Protein AF-A0A6N7ME34-F1 (afdb_monomer_lite)

Radius of gyration: 15.08 Å; chains: 1; bounding box: 32×31×42 Å

pLDDT: mean 76.24, std 11.17, range [44.72, 88.69]

Secondary structure (DSSP, 8-state):
-HHHHHHHHHHHHHHHHHHHHHTTSSTTTHHHHHHHHHHHHHIIIIIHHHH-TT--HHHHHHHHHHHHTT-----S-HHHHHHHHHH-----GGGGS--

Foldseek 3Di:
DLVVVLVVLLVVVVVLVVCLVCLCVDPVSVVVNVVSVCVQVCCQVVVCVPVNHRDDVSLVVSVVSVVVVVDDPDDPDVVLVSCCVVVVPNPPPVVVVPD

Structure (mmCIF, N/CA/C/O backbone):
data_AF-A0A6N7ME34-F1
#
_entry.id   AF-A0A6N7ME34-F1
#
loop_
_atom_site.group_PDB
_atom_site.id
_atom_site.type_symbol
_atom_site.label_atom_id
_atom_site.label_alt_id
_atom_site.label_comp_id
_atom_site.label_asym_id
_atom_site.label_entity_id
_atom_site.label_seq_id
_atom_site.pdbx_PDB_ins_code
_atom_site.Cartn_x
_atom_site.Cartn_y
_atom_site.Cartn_z
_atom_site.occupancy
_atom_site.B_iso_or_equiv
_atom_site.auth_seq_id
_atom_site.auth_comp_id
_atom_site.auth_asym_id
_atom_site.auth_atom_id
_atom_site.pdbx_PDB_model_num
ATOM 1 N N . MET A 1 1 ? 14.033 -16.883 -4.340 1.00 67.25 1 MET A N 1
ATOM 2 C CA . MET A 1 1 ? 14.061 -15.912 -3.223 1.00 67.25 1 MET A CA 1
ATOM 3 C C . MET A 1 1 ? 13.138 -14.716 -3.479 1.00 67.25 1 MET A C 1
ATOM 5 O O . MET A 1 1 ? 12.193 -14.554 -2.726 1.00 67.25 1 MET A O 1
ATOM 9 N N . LEU A 1 2 ? 13.305 -13.950 -4.567 1.00 74.81 2 LEU A N 1
ATOM 10 C CA . LEU A 1 2 ? 12.468 -12.766 -4.868 1.00 74.81 2 LEU A CA 1
ATOM 11 C C . LEU A 1 2 ? 10.965 -13.062 -5.073 1.00 74.81 2 LEU A C 1
ATOM 13 O O . LEU A 1 2 ? 10.133 -12.275 -4.646 1.00 74.81 2 LEU A O 1
ATOM 17 N N . LYS A 1 3 ? 10.603 -14.225 -5.635 1.00 75.19 3 LYS A N 1
ATOM 18 C CA . LYS A 1 3 ? 9.192 -14.641 -5.802 1.00 75.19 3 LYS A CA 1
ATOM 19 C C . LYS A 1 3 ? 8.440 -14.841 -4.477 1.00 75.19 3 LYS A C 1
ATOM 21 O O . LYS A 1 3 ? 7.240 -14.618 -4.411 1.00 75.19 3 LYS A O 1
ATOM 26 N N . ILE A 1 4 ? 9.145 -15.255 -3.420 1.00 83.31 4 ILE A N 1
ATOM 27 C CA . ILE A 1 4 ? 8.554 -15.397 -2.079 1.00 83.31 4 ILE A CA 1
ATOM 28 C C . ILE A 1 4 ? 8.225 -14.012 -1.525 1.00 83.31 4 ILE A C 1
ATOM 30 O O . ILE A 1 4 ? 7.181 -13.821 -0.916 1.00 83.31 4 ILE A O 1
ATOM 34 N N . LEU A 1 5 ? 9.107 -13.043 -1.777 1.00 80.94 5 LEU A N 1
ATOM 35 C CA . LEU A 1 5 ? 8.934 -11.668 -1.340 1.00 80.94 5 LEU A CA 1
ATOM 36 C C . LEU A 1 5 ? 7.781 -10.971 -2.083 1.00 80.94 5 LEU A C 1
ATOM 38 O O . LEU A 1 5 ? 7.018 -10.252 -1.449 1.00 80.94 5 LEU A O 1
ATOM 42 N N . ASP A 1 6 ? 7.606 -11.249 -3.379 1.00 82.38 6 ASP A N 1
ATOM 43 C CA . ASP A 1 6 ? 6.422 -10.839 -4.156 1.00 82.38 6 ASP A CA 1
ATOM 44 C C . ASP A 1 6 ? 5.121 -11.362 -3.516 1.00 82.38 6 ASP A C 1
ATOM 46 O O . ASP A 1 6 ? 4.248 -10.585 -3.125 1.00 82.38 6 ASP A O 1
ATOM 50 N N . TYR A 1 7 ? 5.018 -12.678 -3.293 1.00 80.81 7 TYR A N 1
ATOM 51 C CA . TYR A 1 7 ? 3.840 -13.266 -2.643 1.00 80.81 7 TYR A CA 1
ATOM 52 C C . TYR A 1 7 ? 3.611 -12.732 -1.226 1.00 80.81 7 TYR A C 1
ATOM 54 O O . TYR A 1 7 ? 2.471 -12.463 -0.845 1.00 80.81 7 TYR A O 1
ATOM 62 N N . PHE A 1 8 ? 4.682 -12.541 -0.454 1.00 86.88 8 PHE A N 1
ATOM 63 C CA . PHE A 1 8 ? 4.606 -11.962 0.881 1.00 86.88 8 PHE A CA 1
ATOM 64 C C . PHE A 1 8 ? 4.019 -10.550 0.839 1.00 86.88 8 PHE A C 1
ATOM 66 O O . PHE A 1 8 ? 3.057 -10.281 1.553 1.00 86.88 8 PHE A O 1
ATOM 73 N N . PHE A 1 9 ? 4.542 -9.662 -0.013 1.00 84.06 9 PHE A N 1
ATOM 74 C CA . PHE A 1 9 ? 4.036 -8.293 -0.117 1.00 84.06 9 PHE A CA 1
ATOM 75 C C . PHE A 1 9 ? 2.611 -8.233 -0.663 1.00 84.06 9 PHE A C 1
ATOM 77 O O . PHE A 1 9 ? 1.835 -7.394 -0.196 1.00 84.06 9 PHE A O 1
ATOM 84 N N . LEU A 1 10 ? 2.255 -9.118 -1.599 1.00 83.12 10 LEU A N 1
ATOM 85 C CA . LEU A 1 10 ? 0.894 -9.244 -2.114 1.00 83.12 10 LEU A CA 1
ATOM 86 C C . LEU A 1 10 ? -0.085 -9.605 -0.989 1.00 83.12 10 LEU A C 1
ATOM 88 O O . LEU A 1 10 ? -1.040 -8.870 -0.741 1.00 83.12 10 LEU A O 1
ATOM 92 N N . VAL A 1 11 ? 0.173 -10.714 -0.290 1.00 84.50 11 VAL A N 1
ATOM 93 C CA . VAL A 1 11 ? -0.704 -11.231 0.770 1.00 84.50 11 VAL A CA 1
ATOM 94 C C . VAL A 1 11 ? -0.748 -10.266 1.950 1.00 84.50 11 VAL A C 1
ATOM 96 O O . VAL A 1 11 ? -1.828 -9.966 2.453 1.00 84.50 11 VAL A O 1
ATOM 99 N N . PHE A 1 12 ? 0.400 -9.722 2.358 1.00 86.69 12 PHE A N 1
ATOM 100 C CA . PHE A 1 12 ? 0.485 -8.753 3.447 1.00 86.69 12 PHE A CA 1
ATOM 101 C C . PHE A 1 12 ? -0.360 -7.509 3.164 1.00 86.69 12 PHE A C 1
ATOM 103 O O . PHE A 1 12 ? -1.171 -7.124 4.004 1.00 86.69 12 PHE A O 1
ATOM 110 N N . HIS A 1 13 ? -0.227 -6.907 1.976 1.00 84.56 13 HIS A N 1
ATOM 111 C CA . HIS A 1 13 ? -1.042 -5.743 1.625 1.00 84.56 13 HIS A CA 1
ATOM 112 C C . HIS A 1 13 ? -2.521 -6.084 1.509 1.00 84.56 13 HIS A C 1
ATOM 114 O O . HIS A 1 13 ? -3.349 -5.313 1.981 1.00 84.56 13 HIS A O 1
ATOM 120 N N . PHE A 1 14 ? -2.865 -7.217 0.896 1.00 83.19 14 PHE A N 1
ATOM 121 C CA . PHE A 1 14 ? -4.258 -7.626 0.758 1.00 83.19 14 PHE A CA 1
ATOM 122 C C . PHE A 1 14 ? -4.924 -7.806 2.130 1.00 83.19 14 PHE A C 1
ATOM 124 O O . PHE A 1 14 ? -6.002 -7.265 2.376 1.00 83.19 14 PHE A O 1
ATOM 131 N N . ILE A 1 15 ? -4.238 -8.473 3.062 1.00 86.50 15 ILE A N 1
ATOM 132 C CA . ILE A 1 15 ? -4.691 -8.605 4.450 1.00 86.50 15 ILE A CA 1
ATOM 133 C C . ILE A 1 15 ? -4.769 -7.235 5.125 1.00 86.50 15 ILE A C 1
ATOM 135 O O . ILE A 1 15 ? -5.735 -6.980 5.833 1.00 86.50 15 ILE A O 1
ATOM 139 N N . LEU A 1 16 ? -3.803 -6.339 4.904 1.00 85.50 16 LEU A N 1
ATOM 140 C CA . LEU A 1 16 ? -3.817 -4.995 5.485 1.00 85.50 16 LEU A CA 1
ATOM 141 C C . LEU A 1 16 ? -5.009 -4.167 4.984 1.00 85.50 16 LEU A C 1
ATOM 143 O O . LEU A 1 16 ? -5.628 -3.460 5.777 1.00 85.50 16 LEU A O 1
ATOM 147 N N . ILE A 1 17 ? -5.379 -4.284 3.707 1.00 83.75 17 ILE A N 1
ATOM 148 C CA . ILE A 1 17 ? -6.575 -3.643 3.140 1.00 83.75 17 ILE A CA 1
ATOM 149 C C . ILE A 1 17 ? -7.838 -4.228 3.782 1.00 83.75 17 ILE A C 1
ATOM 151 O O . ILE A 1 17 ? -8.667 -3.476 4.293 1.00 83.75 17 ILE A O 1
ATOM 155 N N . LEU A 1 18 ? -7.965 -5.559 3.826 1.00 84.94 18 LEU A N 1
ATOM 156 C CA . LEU A 1 18 ? -9.102 -6.221 4.474 1.00 84.94 18 LEU A CA 1
ATOM 157 C C . LEU A 1 18 ? -9.198 -5.875 5.963 1.00 84.94 18 LEU A C 1
ATOM 159 O O . LEU A 1 18 ? -10.291 -5.650 6.477 1.00 84.94 18 LEU A O 1
ATOM 163 N N . PHE A 1 19 ? -8.065 -5.792 6.655 1.00 86.38 19 PHE A N 1
ATOM 164 C CA . PHE A 1 19 ? -8.017 -5.409 8.057 1.00 86.38 19 PHE A CA 1
ATOM 165 C C . PHE A 1 19 ? -8.447 -3.955 8.245 1.00 86.38 19 PHE A C 1
ATOM 167 O O . PHE A 1 19 ? -9.252 -3.697 9.128 1.00 86.38 19 PHE A O 1
ATOM 174 N N . ASN A 1 20 ? -8.026 -3.026 7.383 1.00 83.94 20 ASN A N 1
ATOM 175 C CA . ASN A 1 20 ? -8.528 -1.650 7.429 1.00 83.94 20 ASN A CA 1
ATOM 176 C C . ASN A 1 20 ? -10.050 -1.576 7.191 1.00 83.94 20 ASN A C 1
ATOM 178 O O . ASN A 1 20 ? -10.752 -0.853 7.903 1.00 83.94 20 ASN A O 1
ATOM 182 N N . LEU A 1 21 ? -10.570 -2.363 6.241 1.00 82.75 21 LEU A N 1
ATOM 183 C CA . LEU A 1 21 ? -11.992 -2.383 5.871 1.00 82.75 21 LEU A CA 1
ATOM 184 C C . LEU A 1 21 ? -12.898 -3.058 6.911 1.00 82.75 21 LEU A C 1
ATOM 186 O O . LEU A 1 21 ? -13.997 -2.570 7.166 1.00 82.75 21 LEU A O 1
ATOM 190 N N . PHE A 1 22 ? -12.463 -4.167 7.513 1.00 84.94 22 PHE A N 1
ATOM 191 C CA . PHE A 1 22 ? -13.293 -5.009 8.390 1.00 84.94 22 PHE A CA 1
ATOM 192 C C . PHE A 1 22 ? -12.814 -5.043 9.849 1.00 84.94 22 PHE A C 1
ATOM 194 O O . PHE A 1 22 ? -13.560 -5.439 10.745 1.00 84.94 22 PHE A O 1
ATOM 201 N N . GLY A 1 23 ? -11.599 -4.581 10.140 1.00 79.25 23 GLY A N 1
ATOM 202 C CA . GLY A 1 23 ? -10.980 -4.628 11.470 1.00 79.25 23 GLY A CA 1
ATOM 203 C C . GLY A 1 23 ? -11.653 -3.739 12.516 1.00 79.25 23 GLY A C 1
ATOM 204 O O . GLY A 1 23 ? -11.391 -3.887 13.710 1.00 79.25 23 GLY A O 1
ATOM 205 N N . TRP A 1 24 ? -12.563 -2.848 12.113 1.00 80.81 24 TRP A N 1
ATOM 206 C CA . TRP A 1 24 ? -13.392 -2.053 13.026 1.00 80.81 24 TRP A CA 1
ATOM 207 C C . TRP A 1 24 ? -14.607 -2.817 13.582 1.00 80.81 24 TRP A C 1
ATOM 209 O O . TRP A 1 24 ? -15.169 -2.397 14.605 1.00 80.81 24 TRP A O 1
ATOM 219 N N . ILE A 1 25 ? -14.998 -3.936 12.954 1.00 84.44 25 ILE A N 1
ATOM 220 C CA . ILE A 1 25 ? -16.164 -4.741 13.352 1.00 84.44 25 ILE A CA 1
ATOM 221 C C . ILE A 1 25 ? -15.956 -5.315 14.760 1.00 84.44 25 ILE A C 1
ATOM 223 O O . ILE A 1 25 ? -16.847 -5.222 15.607 1.00 84.44 25 ILE A O 1
ATOM 227 N N . TRP A 1 26 ? -14.759 -5.827 15.064 1.00 81.88 26 TRP A N 1
ATOM 228 C CA . TRP A 1 26 ? -14.458 -6.401 16.377 1.00 81.88 26 TRP A CA 1
ATOM 229 C C . TRP A 1 26 ? -14.004 -5.345 17.390 1.00 81.88 26 TRP A C 1
ATOM 231 O O . TRP A 1 26 ? -13.066 -4.585 17.156 1.00 81.88 26 TRP A O 1
ATOM 241 N N . LYS A 1 27 ? -14.607 -5.336 18.587 1.00 77.12 27 LYS A N 1
ATOM 242 C CA . LYS A 1 27 ? -14.310 -4.343 19.642 1.00 77.12 27 LYS A CA 1
ATOM 243 C C . LYS A 1 27 ? -12.842 -4.366 20.102 1.00 77.12 27 LYS A C 1
ATOM 245 O O . LYS A 1 27 ? -12.297 -3.318 20.434 1.00 77.12 27 LYS A O 1
ATOM 250 N N . SER A 1 28 ? -12.211 -5.544 20.087 1.00 80.56 28 SER A N 1
ATOM 251 C CA . SER A 1 28 ? -10.798 -5.742 20.450 1.00 80.56 28 SER A CA 1
ATOM 252 C C . SER A 1 28 ? -9.836 -5.220 19.372 1.00 80.56 28 SER A C 1
ATOM 254 O O . SER A 1 28 ? -8.849 -4.560 19.694 1.00 80.56 28 SER A O 1
ATOM 256 N N . THR A 1 29 ? -10.154 -5.412 18.086 1.00 83.50 29 THR A N 1
ATOM 257 C CA . THR A 1 29 ? -9.284 -4.999 16.973 1.00 83.50 29 THR A CA 1
ATOM 258 C C . THR A 1 29 ? -9.437 -3.529 16.598 1.00 83.50 29 THR A C 1
ATOM 260 O O . THR A 1 29 ? -8.569 -3.009 15.912 1.00 83.50 29 THR A O 1
ATOM 263 N N . ARG A 1 30 ? -10.455 -2.810 17.095 1.00 82.62 30 ARG A N 1
ATOM 264 C CA . ARG A 1 30 ? -10.668 -1.373 16.810 1.00 82.62 30 ARG A CA 1
ATOM 265 C C . ARG A 1 30 ? -9.453 -0.487 17.072 1.00 82.62 30 ARG A C 1
ATOM 267 O O . ARG A 1 30 ? -9.173 0.388 16.262 1.00 82.62 30 ARG A O 1
ATOM 274 N N . ARG A 1 31 ? -8.732 -0.694 18.182 1.00 83.88 31 ARG A N 1
ATOM 275 C CA . ARG A 1 31 ? -7.521 0.097 18.479 1.00 83.88 31 ARG A CA 1
ATOM 276 C C . ARG A 1 31 ? -6.409 -0.194 17.474 1.00 83.88 31 ARG A C 1
ATOM 278 O O . ARG A 1 31 ? -5.791 0.736 16.978 1.00 83.88 31 ARG A O 1
ATOM 285 N N . LEU A 1 32 ? -6.205 -1.466 17.135 1.00 85.62 32 LEU A N 1
ATOM 286 C CA . LEU A 1 32 ? -5.242 -1.868 16.108 1.00 85.62 32 LEU A CA 1
ATOM 287 C C . LEU A 1 32 ? -5.650 -1.352 14.722 1.00 85.62 32 LEU A C 1
ATOM 289 O O . LEU A 1 32 ? -4.791 -0.904 13.966 1.00 85.62 32 LEU A O 1
ATOM 293 N N . ASN A 1 33 ? -6.949 -1.349 14.413 1.00 86.44 33 ASN A N 1
ATOM 294 C CA . ASN A 1 33 ? -7.478 -0.805 13.170 1.00 86.44 33 ASN A CA 1
ATOM 295 C C . ASN A 1 33 ? -7.241 0.705 13.076 1.00 86.44 33 ASN A C 1
ATOM 297 O O . ASN A 1 33 ? -6.768 1.197 12.065 1.00 86.44 33 ASN A O 1
ATOM 301 N N . LEU A 1 34 ? -7.476 1.447 14.161 1.00 86.25 34 LEU A N 1
ATOM 302 C CA . LEU A 1 34 ? -7.166 2.878 14.213 1.00 86.25 34 LEU A CA 1
ATOM 303 C C . LEU A 1 34 ? -5.672 3.156 14.030 1.00 86.25 34 LEU A C 1
ATOM 305 O O . LEU A 1 34 ? -5.320 4.087 13.312 1.00 86.25 34 LEU A O 1
ATOM 309 N N . VAL A 1 35 ? -4.795 2.357 14.645 1.00 88.69 35 VAL A N 1
ATOM 310 C CA . VAL A 1 35 ? -3.341 2.497 14.464 1.00 88.69 35 VAL A CA 1
ATOM 311 C C . VAL A 1 35 ? -2.950 2.227 13.011 1.00 88.69 35 VAL A C 1
ATOM 313 O O . VAL A 1 35 ? -2.201 3.007 12.431 1.00 88.69 35 VAL A O 1
ATOM 316 N N . THR A 1 36 ? -3.479 1.169 12.397 1.00 86.69 36 THR A N 1
ATOM 317 C CA . THR A 1 36 ? -3.184 0.833 10.993 1.00 86.69 36 THR A CA 1
ATOM 318 C C . THR A 1 36 ? -3.753 1.860 10.017 1.00 86.69 36 THR A C 1
ATOM 320 O O . THR A 1 36 ? -3.022 2.276 9.118 1.00 86.69 36 THR A O 1
ATOM 323 N N . LEU A 1 37 ? -4.970 2.365 10.232 1.00 85.56 37 LEU A N 1
ATOM 324 C CA . LEU A 1 37 ? -5.524 3.490 9.471 1.00 85.56 37 LEU A CA 1
ATOM 325 C C . LEU A 1 37 ? -4.681 4.751 9.640 1.00 85.56 37 LEU A C 1
ATOM 327 O O . LEU A 1 37 ? -4.418 5.437 8.661 1.00 85.56 37 LEU A O 1
ATOM 331 N N . SER A 1 38 ? -4.227 5.051 10.859 1.00 88.00 38 SER A N 1
ATOM 332 C CA . SER A 1 38 ? -3.405 6.237 11.124 1.00 88.00 38 SER A CA 1
ATOM 333 C C . SER A 1 38 ? -2.028 6.123 10.480 1.00 88.00 38 SER A C 1
ATOM 335 O O . SER A 1 38 ? -1.531 7.106 9.946 1.00 88.00 38 SER A O 1
ATOM 337 N N . LEU A 1 39 ? -1.419 4.935 10.476 1.00 85.69 39 LEU A N 1
ATOM 338 C CA . LEU A 1 39 ? -0.161 4.685 9.769 1.00 85.69 39 LEU A CA 1
ATOM 339 C C . LEU A 1 39 ? -0.347 4.752 8.249 1.00 85.69 39 LEU A C 1
ATOM 341 O O . LEU A 1 39 ? 0.494 5.322 7.560 1.00 85.69 39 LEU A O 1
ATOM 345 N N . THR A 1 40 ? -1.453 4.215 7.731 1.00 85.00 40 THR A N 1
ATOM 346 C CA . THR A 1 40 ? -1.773 4.247 6.294 1.00 85.00 40 THR A CA 1
ATOM 347 C C . THR A 1 40 ? -2.057 5.676 5.840 1.00 85.00 40 THR A C 1
ATOM 349 O O . THR A 1 40 ? -1.440 6.161 4.898 1.00 85.00 40 THR A O 1
ATOM 352 N N . GLY A 1 41 ? -2.917 6.394 6.562 1.00 83.19 41 GLY A N 1
ATOM 353 C CA . GLY A 1 41 ? -3.188 7.808 6.336 1.00 83.19 41 GLY A CA 1
ATOM 354 C C . GLY A 1 41 ? -1.928 8.651 6.510 1.00 83.19 41 GLY A C 1
ATOM 355 O O . GLY A 1 41 ? -1.606 9.447 5.642 1.00 83.19 41 GLY A O 1
ATOM 356 N N . GLY A 1 42 ? -1.149 8.428 7.567 1.00 84.38 42 GLY A N 1
ATOM 357 C CA . GLY A 1 42 ? 0.126 9.110 7.794 1.00 84.38 42 GLY A CA 1
ATOM 358 C C . GLY A 1 42 ? 1.115 8.893 6.650 1.00 84.38 42 GLY A C 1
ATOM 359 O O . GLY A 1 42 ? 1.719 9.850 6.184 1.00 84.38 42 GLY A O 1
ATOM 360 N N . SER A 1 43 ? 1.220 7.670 6.129 1.00 80.81 43 SER A N 1
ATOM 361 C CA . SER A 1 43 ? 1.970 7.373 4.905 1.00 80.81 43 SER A CA 1
ATOM 362 C C . SER A 1 43 ? 1.449 8.193 3.724 1.00 80.81 43 SER A C 1
ATOM 364 O O . SER A 1 43 ? 2.224 8.859 3.047 1.00 80.81 43 SER A O 1
ATOM 366 N N . TRP A 1 44 ? 0.138 8.206 3.505 1.00 80.94 44 TRP A N 1
ATOM 367 C CA . TRP A 1 44 ? -0.474 8.911 2.380 1.00 80.94 44 TRP A CA 1
ATOM 368 C C . TRP A 1 44 ? -0.342 10.432 2.475 1.00 80.94 44 TRP A C 1
ATOM 370 O O . TRP A 1 44 ? -0.184 11.080 1.449 1.00 80.94 44 TRP A O 1
ATOM 380 N N . PHE A 1 45 ? -0.394 11.003 3.678 1.00 81.44 45 PHE A N 1
ATOM 381 C CA . PHE A 1 45 ? -0.293 12.443 3.898 1.00 81.44 45 PHE A CA 1
ATOM 382 C C . PHE A 1 45 ? 1.163 12.906 3.970 1.00 81.44 45 PHE A C 1
ATOM 384 O O . PHE A 1 45 ? 1.534 13.838 3.272 1.00 81.44 45 PHE A O 1
ATOM 391 N N . ILE A 1 46 ? 2.008 12.259 4.776 1.00 81.31 46 ILE A N 1
ATOM 392 C CA . ILE A 1 46 ? 3.401 12.684 4.974 1.00 81.31 46 ILE A CA 1
ATOM 393 C C . ILE A 1 46 ? 4.225 12.366 3.729 1.00 81.31 46 ILE A C 1
ATOM 395 O O . ILE A 1 46 ? 4.877 13.250 3.181 1.00 81.31 46 ILE A O 1
ATOM 399 N N . LEU A 1 47 ? 4.195 11.113 3.264 1.00 75.62 47 LEU A N 1
ATOM 400 C CA . LEU A 1 47 ? 4.975 10.711 2.092 1.00 75.62 47 LEU A CA 1
ATOM 401 C C . LEU A 1 47 ? 4.280 11.111 0.794 1.00 75.62 47 LEU A C 1
ATOM 403 O O . LEU A 1 47 ? 4.966 11.356 -0.194 1.00 75.62 47 LEU A O 1
ATOM 407 N N . GLY A 1 48 ? 2.952 11.239 0.785 1.00 75.69 48 GLY A N 1
ATOM 408 C CA . GLY A 1 48 ? 2.254 11.691 -0.414 1.00 75.69 48 GLY A CA 1
ATOM 409 C C . GLY A 1 48 ? 2.483 13.158 -0.768 1.00 75.69 48 GLY A C 1
ATOM 410 O O . GLY A 1 48 ? 2.347 13.504 -1.937 1.00 75.69 48 GLY A O 1
ATOM 411 N N . ILE A 1 49 ? 2.940 13.994 0.173 1.00 77.81 49 ILE A N 1
ATOM 412 C CA . ILE A 1 49 ? 3.448 15.341 -0.149 1.00 77.81 49 ILE A CA 1
ATOM 413 C C . ILE A 1 49 ? 4.696 15.269 -1.047 1.00 77.81 49 ILE A C 1
ATOM 415 O O . ILE A 1 49 ? 4.886 16.136 -1.894 1.00 77.81 49 ILE A O 1
ATOM 419 N N . PHE A 1 50 ? 5.532 14.238 -0.896 1.00 77.12 50 PHE A N 1
ATOM 420 C CA . PHE A 1 50 ? 6.765 14.080 -1.675 1.00 77.12 50 PHE A CA 1
ATOM 421 C C . PHE A 1 50 ? 6.579 13.217 -2.929 1.00 77.12 50 PHE A C 1
ATOM 423 O O . PHE A 1 50 ? 7.151 13.523 -3.970 1.00 77.12 50 PHE A O 1
ATOM 430 N N . TYR A 1 51 ? 5.799 12.137 -2.825 1.00 70.75 51 TYR A N 1
ATOM 431 C CA . TYR A 1 51 ? 5.707 11.083 -3.845 1.00 70.75 51 TYR A CA 1
ATOM 432 C C . TYR A 1 51 ? 4.326 10.976 -4.521 1.00 70.75 51 TYR A C 1
ATOM 434 O O . TYR A 1 51 ? 4.186 10.222 -5.480 1.00 70.75 51 TYR A O 1
ATOM 442 N N . GLY A 1 52 ? 3.316 11.721 -4.054 1.00 74.00 52 GLY A N 1
ATOM 443 C CA . GLY A 1 52 ? 1.945 11.721 -4.585 1.00 74.00 52 GLY A CA 1
ATOM 444 C C . GLY A 1 52 ? 0.893 11.211 -3.591 1.00 74.00 52 GLY A C 1
ATOM 445 O O . GLY A 1 52 ? 1.141 10.294 -2.806 1.00 74.00 52 GLY A O 1
ATOM 446 N N . PHE A 1 53 ? -0.307 11.803 -3.616 1.00 67.75 53 PHE A N 1
ATOM 447 C CA . PHE A 1 53 ? -1.421 11.405 -2.745 1.00 67.75 53 PHE A CA 1
ATOM 448 C C . PHE A 1 53 ? -1.701 9.901 -2.851 1.00 67.75 53 PHE A C 1
ATOM 450 O O . PHE A 1 53 ? -1.869 9.367 -3.944 1.00 67.75 53 PHE A O 1
ATOM 457 N N . GLY A 1 54 ? -1.765 9.220 -1.705 1.00 70.00 54 GLY A N 1
ATOM 458 C CA . GLY A 1 54 ? -1.989 7.772 -1.671 1.00 70.00 54 GLY A CA 1
ATOM 459 C C . GLY A 1 54 ? -0.721 6.914 -1.650 1.00 70.00 54 GLY A C 1
ATOM 460 O O . GLY A 1 54 ? -0.814 5.689 -1.730 1.00 70.00 54 GLY A O 1
ATOM 461 N N . TYR A 1 55 ? 0.465 7.521 -1.540 1.00 75.25 55 TYR A N 1
ATOM 462 C CA . TYR A 1 55 ? 1.723 6.778 -1.542 1.00 75.25 55 TYR A CA 1
ATOM 463 C C . TYR A 1 55 ? 1.874 5.846 -0.328 1.00 75.25 55 TYR A C 1
ATOM 465 O O . TYR A 1 55 ? 1.692 6.246 0.827 1.00 75.25 55 TYR A O 1
ATOM 473 N N . CYS A 1 56 ? 2.284 4.602 -0.596 1.00 81.00 56 CYS A N 1
ATOM 474 C CA . CYS A 1 56 ? 2.622 3.592 0.402 1.00 81.00 56 CYS A CA 1
ATOM 475 C C . CYS A 1 56 ? 4.066 3.094 0.185 1.00 81.00 56 CYS A C 1
ATOM 477 O O . CYS A 1 56 ? 4.365 2.555 -0.882 1.00 81.00 56 CYS A O 1
ATOM 479 N N . PRO A 1 57 ? 4.972 3.187 1.179 1.00 76.62 57 PRO A N 1
ATOM 480 C CA . PRO A 1 57 ? 6.362 2.753 1.020 1.00 76.62 57 PRO A CA 1
ATOM 481 C C . PRO A 1 57 ? 6.481 1.241 0.788 1.00 76.62 57 PRO A C 1
ATOM 483 O O . PRO A 1 57 ? 7.375 0.786 0.078 1.00 76.62 57 PRO A O 1
ATOM 486 N N . PHE A 1 58 ? 5.557 0.448 1.337 1.00 77.31 58 PHE A N 1
ATOM 487 C CA . PHE A 1 58 ? 5.537 -0.997 1.119 1.00 77.31 58 PHE A CA 1
ATOM 488 C C . PHE A 1 58 ? 5.199 -1.357 -0.334 1.00 77.31 58 PHE A C 1
ATOM 490 O O . PHE A 1 58 ? 5.721 -2.337 -0.860 1.00 77.31 58 PHE A O 1
ATOM 497 N N . THR A 1 59 ? 4.351 -0.562 -0.989 1.00 80.88 59 THR A N 1
ATOM 498 C CA . THR A 1 59 ? 4.026 -0.702 -2.412 1.00 80.88 59 THR A CA 1
ATOM 499 C C . THR A 1 59 ? 5.243 -0.406 -3.283 1.00 80.88 59 THR A C 1
ATOM 501 O O . THR A 1 59 ? 5.572 -1.202 -4.157 1.00 80.88 59 THR A O 1
ATOM 504 N N . ASP A 1 60 ? 5.952 0.689 -3.008 1.00 81.50 60 ASP A N 1
ATOM 505 C CA . ASP A 1 60 ? 7.162 1.061 -3.751 1.00 81.50 60 ASP A CA 1
ATOM 506 C C . ASP A 1 60 ? 8.262 -0.005 -3.621 1.00 81.50 60 ASP A C 1
ATOM 508 O O . ASP A 1 60 ? 8.876 -0.423 -4.607 1.00 81.50 60 ASP A O 1
ATOM 512 N N . TRP A 1 61 ? 8.462 -0.542 -2.414 1.00 83.44 61 TRP A N 1
ATOM 513 C CA . TRP A 1 61 ? 9.363 -1.679 -2.228 1.00 83.44 61 TRP A CA 1
ATOM 514 C C . TRP A 1 61 ? 8.920 -2.918 -2.993 1.00 83.44 61 TRP A C 1
ATOM 516 O O . TRP A 1 61 ? 9.762 -3.589 -3.594 1.00 83.44 61 TRP A O 1
ATOM 526 N N . HIS A 1 62 ? 7.623 -3.214 -3.010 1.00 85.00 62 HIS A N 1
ATOM 527 C CA . HIS A 1 62 ? 7.112 -4.341 -3.772 1.00 85.00 62 HIS A CA 1
ATOM 528 C C . HIS A 1 62 ? 7.354 -4.155 -5.279 1.00 85.00 62 HIS A C 1
ATOM 530 O O . HIS A 1 62 ? 7.856 -5.066 -5.939 1.00 85.00 62 HIS A O 1
ATOM 536 N N . PHE A 1 63 ? 7.111 -2.960 -5.818 1.00 83.06 63 PHE A N 1
ATOM 537 C CA . PHE A 1 63 ? 7.401 -2.637 -7.216 1.00 83.06 63 PHE A CA 1
ATOM 538 C C . PHE A 1 63 ? 8.886 -2.764 -7.550 1.00 83.06 63 PHE A C 1
ATOM 540 O O . PHE A 1 63 ? 9.222 -3.347 -8.577 1.00 83.06 63 PHE A O 1
ATOM 547 N N . LYS A 1 64 ? 9.793 -2.356 -6.657 1.00 83.38 64 LYS A N 1
ATOM 548 C CA . LYS A 1 64 ? 11.238 -2.597 -6.832 1.00 83.38 64 LYS A CA 1
ATOM 549 C C . LYS A 1 64 ? 11.583 -4.087 -6.883 1.00 83.38 64 LYS A C 1
ATOM 551 O O . LYS A 1 64 ? 12.456 -4.492 -7.652 1.00 83.38 64 LYS A O 1
ATOM 556 N N . VAL A 1 65 ? 10.916 -4.920 -6.082 1.00 85.19 65 VAL A N 1
ATOM 557 C CA . VAL A 1 65 ? 11.085 -6.385 -6.124 1.00 85.19 65 VAL A CA 1
ATOM 558 C C . VAL A 1 65 ? 10.568 -6.958 -7.445 1.00 85.19 65 VAL A C 1
ATOM 560 O O . VAL A 1 65 ? 11.254 -7.782 -8.050 1.00 85.19 65 VAL A O 1
ATOM 563 N N . LEU A 1 66 ? 9.414 -6.492 -7.922 1.00 82.69 66 LEU A N 1
ATOM 564 C CA . LEU A 1 66 ? 8.821 -6.902 -9.199 1.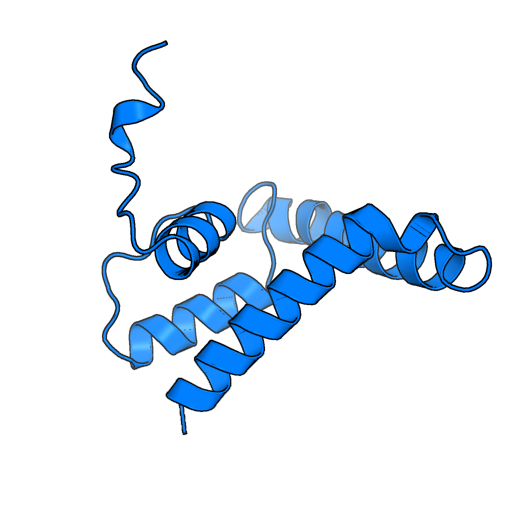00 82.69 66 LEU A CA 1
ATOM 565 C C . LEU A 1 66 ? 9.667 -6.475 -10.400 1.00 82.69 66 LEU A C 1
ATOM 567 O O . LEU A 1 66 ? 9.893 -7.268 -11.312 1.00 82.69 66 LEU A O 1
ATOM 571 N N . GLN A 1 67 ? 10.228 -5.272 -10.359 1.00 83.56 67 GLN A N 1
ATOM 572 C CA . GLN A 1 67 ? 11.148 -4.781 -11.378 1.00 83.56 67 GLN A CA 1
ATOM 573 C C . GLN A 1 67 ? 12.421 -5.638 -11.438 1.00 83.56 67 GLN A C 1
ATOM 575 O O . GLN A 1 67 ? 12.872 -6.001 -12.521 1.00 83.56 67 GLN A O 1
ATOM 580 N N . LYS A 1 68 ? 12.956 -6.062 -10.281 1.00 84.62 68 LYS A N 1
ATOM 581 C CA . LYS A 1 68 ? 14.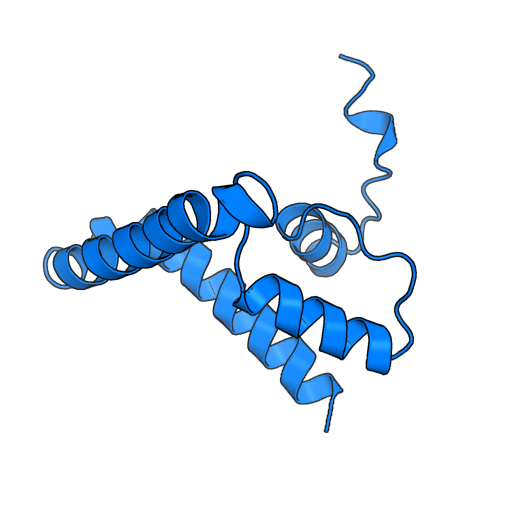071 -7.030 -10.211 1.00 84.62 68 LYS A CA 1
ATOM 582 C C . LYS A 1 68 ? 13.697 -8.437 -10.686 1.00 84.62 68 LYS A C 1
ATOM 584 O O . LYS A 1 68 ? 14.584 -9.205 -11.045 1.00 84.62 68 LYS A O 1
ATOM 589 N N . LEU A 1 69 ? 12.412 -8.785 -10.668 1.00 81.88 69 LEU A N 1
ATOM 590 C CA . LEU A 1 69 ? 11.879 -10.027 -11.235 1.00 81.88 69 LEU A CA 1
ATOM 591 C C . LEU A 1 69 ? 11.645 -9.937 -12.756 1.00 81.88 69 LEU A C 1
ATOM 593 O O . LEU A 1 69 ? 11.320 -10.958 -13.356 1.00 81.88 69 LEU A O 1
ATOM 597 N N . GLY A 1 70 ? 11.846 -8.765 -13.373 1.00 81.56 70 GLY A N 1
ATOM 598 C CA . GLY A 1 70 ? 11.672 -8.536 -14.812 1.00 81.56 70 GLY A CA 1
ATOM 599 C C . GLY A 1 70 ? 10.294 -7.997 -15.212 1.00 81.56 70 GLY A C 1
ATOM 600 O O . GLY A 1 70 ? 9.966 -7.985 -16.397 1.00 81.56 70 GLY A O 1
ATOM 601 N N . HIS A 1 71 ? 9.469 -7.551 -14.257 1.00 78.38 71 HIS A N 1
ATOM 602 C CA . HIS A 1 71 ? 8.189 -6.904 -14.555 1.00 78.38 71 HIS A CA 1
ATOM 603 C C . HIS A 1 71 ? 8.393 -5.402 -14.792 1.00 78.38 71 HIS A C 1
ATOM 605 O O . HIS A 1 71 ? 8.721 -4.663 -13.865 1.00 78.38 71 HIS A O 1
ATOM 611 N N . HIS A 1 72 ? 8.194 -4.950 -16.034 1.00 69.81 72 HIS A N 1
ATOM 612 C CA . HIS A 1 72 ? 8.428 -3.555 -16.440 1.00 69.81 72 HIS A CA 1
ATOM 613 C C . HIS A 1 72 ? 7.144 -2.764 -16.759 1.00 69.81 72 HIS A C 1
ATOM 615 O O . HIS A 1 72 ? 7.164 -1.543 -16.661 1.00 69.81 72 HIS A O 1
ATOM 621 N N . ASN A 1 73 ? 6.021 -3.437 -17.041 1.00 67.81 73 ASN A N 1
ATOM 622 C CA . ASN A 1 73 ? 4.702 -2.815 -17.254 1.00 67.81 73 ASN A CA 1
ATOM 623 C C . ASN A 1 73 ? 3.862 -2.840 -15.967 1.00 67.81 73 ASN A C 1
ATOM 625 O O . ASN A 1 73 ? 2.799 -3.453 -15.913 1.00 67.81 73 ASN A O 1
ATOM 629 N N . LEU A 1 74 ? 4.372 -2.230 -14.897 1.00 74.19 74 LEU A N 1
ATOM 630 C CA . LEU A 1 74 ? 3.634 -2.122 -13.638 1.00 74.19 74 LEU A CA 1
ATOM 631 C C . LEU A 1 74 ? 2.714 -0.889 -13.695 1.00 74.19 74 LEU A C 1
ATOM 633 O O . LEU A 1 74 ? 3.181 0.187 -14.070 1.00 74.19 74 LEU A O 1
ATOM 637 N N . PRO A 1 75 ? 1.423 -1.006 -13.341 1.00 71.38 75 PRO A N 1
ATOM 638 C CA . PRO A 1 75 ? 0.523 0.139 -13.334 1.00 71.38 75 PRO A CA 1
ATOM 6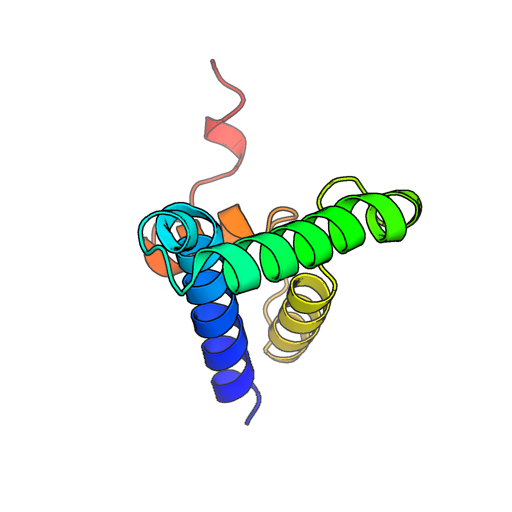39 C C . PRO A 1 75 ? 0.883 1.109 -12.203 1.00 71.38 75 PRO A C 1
ATOM 641 O O . PRO A 1 75 ? 1.305 0.699 -11.124 1.00 71.38 75 PRO A O 1
ATOM 644 N N . ASN A 1 76 ? 0.626 2.403 -12.418 1.00 67.06 76 ASN A N 1
ATOM 645 C CA . ASN A 1 76 ? 0.863 3.442 -11.406 1.00 67.06 76 ASN A CA 1
ATOM 646 C C . ASN A 1 76 ? 0.037 3.234 -10.121 1.00 67.06 76 ASN A C 1
ATOM 648 O O . ASN A 1 76 ? 0.434 3.68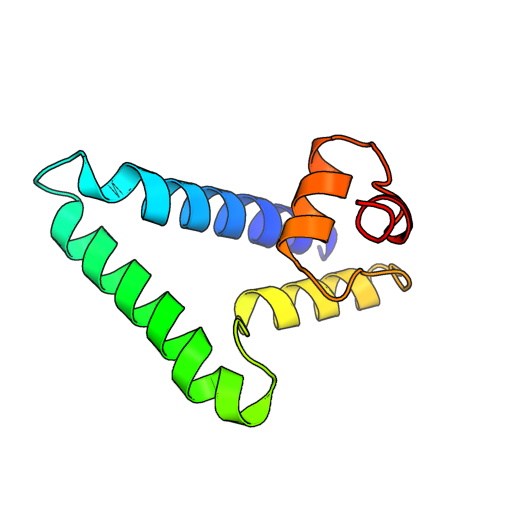5 -9.051 1.00 67.06 76 ASN A O 1
ATOM 652 N N . SER A 1 77 ? -1.106 2.541 -10.210 1.00 70.19 77 SER A N 1
ATOM 653 C CA . SER A 1 77 ? -1.939 2.197 -9.055 1.00 70.19 77 SER A CA 1
ATOM 654 C C . SER A 1 77 ? -1.690 0.761 -8.600 1.00 70.19 77 SER A C 1
ATOM 656 O O . SER A 1 77 ? -1.893 -0.197 -9.345 1.00 70.19 77 SER A O 1
ATOM 658 N N . TYR A 1 78 ? -1.314 0.597 -7.333 1.00 75.56 78 TYR A N 1
ATOM 659 C CA . TYR A 1 78 ? -1.082 -0.720 -6.741 1.00 75.56 78 TYR A CA 1
ATOM 660 C C . TYR A 1 78 ? -2.352 -1.551 -6.579 1.00 75.56 78 TYR A C 1
ATOM 662 O O . TYR A 1 78 ? -2.313 -2.769 -6.726 1.00 75.56 78 TYR A O 1
ATOM 670 N N . ILE A 1 79 ? -3.492 -0.906 -6.315 1.00 71.38 79 ILE A N 1
ATOM 671 C CA . ILE A 1 79 ? -4.778 -1.611 -6.274 1.00 71.38 79 ILE A CA 1
ATOM 672 C C . ILE A 1 79 ? -5.091 -2.179 -7.652 1.00 71.38 79 ILE A C 1
ATOM 674 O O . ILE A 1 79 ? -5.506 -3.328 -7.737 1.00 71.38 79 ILE A O 1
ATOM 678 N N . LYS A 1 80 ? -4.802 -1.427 -8.722 1.00 72.88 80 LYS A N 1
ATOM 679 C CA . LYS A 1 80 ? -4.914 -1.949 -10.083 1.00 72.88 80 LYS A CA 1
ATOM 680 C C . LYS A 1 80 ? -4.019 -3.178 -10.274 1.00 72.88 80 LYS A C 1
ATOM 682 O O . LYS A 1 80 ? -4.524 -4.219 -10.664 1.00 72.88 80 LYS A O 1
ATOM 687 N N . TYR A 1 81 ? -2.742 -3.097 -9.891 1.00 79.19 81 TYR A N 1
ATOM 688 C CA . TYR A 1 81 ? -1.827 -4.244 -9.966 1.00 79.19 81 TYR A CA 1
ATOM 689 C C . TYR A 1 81 ? -2.361 -5.482 -9.226 1.00 79.19 81 TYR A C 1
ATOM 691 O O . TYR A 1 81 ? -2.354 -6.582 -9.775 1.00 79.19 81 TYR A O 1
ATOM 699 N N . ILE A 1 82 ? -2.837 -5.322 -7.986 1.00 75.75 82 ILE A N 1
ATOM 700 C CA . ILE A 1 82 ? -3.407 -6.430 -7.208 1.00 75.75 82 ILE A CA 1
ATOM 701 C C . ILE A 1 82 ? -4.658 -6.987 -7.888 1.00 75.75 82 ILE A C 1
ATOM 703 O O . ILE A 1 82 ? -4.788 -8.206 -7.983 1.00 75.75 82 ILE A O 1
ATOM 707 N N . THR A 1 83 ? -5.567 -6.126 -8.343 1.00 70.44 83 THR A N 1
ATOM 708 C CA . THR A 1 83 ? -6.806 -6.545 -9.003 1.00 70.44 83 THR A CA 1
ATOM 709 C C . THR A 1 83 ? -6.507 -7.293 -10.298 1.00 70.44 83 THR A C 1
ATOM 711 O O . THR A 1 83 ? -7.017 -8.399 -10.458 1.00 70.44 83 THR A O 1
ATOM 714 N N . ASP A 1 84 ? -5.632 -6.778 -11.163 1.00 74.88 84 ASP A N 1
ATOM 715 C CA . ASP A 1 84 ? -5.226 -7.446 -12.408 1.00 74.88 84 ASP A CA 1
ATOM 716 C C . ASP A 1 84 ? -4.597 -8.817 -12.108 1.00 74.88 84 ASP A C 1
ATOM 718 O O . ASP A 1 84 ? -4.933 -9.830 -12.724 1.00 74.88 84 ASP A O 1
ATOM 722 N N . ARG A 1 85 ? -3.733 -8.892 -11.085 1.00 73.44 85 ARG A N 1
ATOM 723 C CA . ARG A 1 85 ? -3.035 -10.135 -10.717 1.00 73.44 85 ARG A CA 1
ATOM 724 C C . ARG A 1 85 ? -3.940 -11.156 -10.017 1.00 73.44 85 ARG A C 1
ATOM 726 O O . ARG A 1 85 ? -3.699 -12.351 -10.163 1.00 73.44 85 ARG A O 1
ATOM 733 N N . LEU A 1 86 ? -4.953 -10.721 -9.261 1.00 68.75 86 LEU A N 1
ATOM 734 C CA . LEU A 1 86 ? -5.936 -11.600 -8.607 1.00 68.75 86 LEU A CA 1
ATOM 735 C C . LEU A 1 86 ? -7.017 -12.087 -9.571 1.00 68.75 86 LEU A C 1
ATOM 737 O O . LEU A 1 86 ? -7.447 -13.234 -9.477 1.00 68.75 86 LEU A O 1
ATOM 741 N N . THR A 1 87 ? -7.475 -11.217 -10.467 1.00 67.19 87 THR A N 1
ATOM 742 C CA . THR A 1 87 ? -8.523 -11.550 -11.438 1.00 67.19 87 THR A CA 1
ATOM 743 C C . THR A 1 87 ? -7.964 -12.263 -12.666 1.00 67.19 87 THR A C 1
ATOM 745 O O . THR A 1 87 ? -8.714 -12.952 -13.352 1.00 67.19 87 THR A O 1
ATOM 748 N N . GLY A 1 88 ? -6.661 -12.125 -12.949 1.00 62.38 88 GLY A N 1
ATOM 749 C CA . GLY A 1 88 ? -6.040 -12.620 -14.182 1.00 62.38 88 GLY A CA 1
ATOM 750 C C . GLY A 1 88 ? -6.546 -11.902 -15.438 1.00 62.38 88 GLY A C 1
ATOM 751 O O . GLY A 1 88 ? -6.222 -12.312 -16.550 1.00 62.38 88 GLY A O 1
ATOM 752 N N . LEU A 1 89 ? -7.351 -10.853 -15.258 1.00 53.06 89 LEU A N 1
ATOM 753 C CA . LEU A 1 89 ? -7.895 -10.005 -16.299 1.00 53.06 89 LEU A CA 1
ATOM 754 C C . LEU A 1 89 ? -7.029 -8.749 -16.322 1.00 53.06 89 LEU A C 1
ATOM 756 O O . LEU A 1 89 ? -6.968 -8.021 -15.337 1.00 53.06 89 LEU A O 1
ATOM 760 N N . ASP A 1 90 ? -6.329 -8.519 -17.428 1.00 53.28 90 ASP A N 1
ATOM 761 C CA . ASP A 1 90 ? -5.644 -7.256 -17.690 1.00 53.28 90 ASP A CA 1
ATOM 762 C C . ASP A 1 90 ? -6.739 -6.191 -17.854 1.00 53.28 90 ASP A C 1
ATOM 764 O O . ASP A 1 90 ? -7.328 -6.067 -18.935 1.00 53.28 90 ASP A O 1
ATOM 768 N N . PHE A 1 91 ? -7.126 -5.500 -16.770 1.00 48.19 91 PHE A N 1
ATOM 769 C CA . PHE A 1 91 ? -8.059 -4.383 -16.877 1.00 48.19 91 PHE A CA 1
ATOM 770 C C . PHE A 1 91 ? -7.319 -3.267 -17.604 1.00 48.19 91 PHE A C 1
ATOM 772 O O . PHE A 1 91 ? -6.651 -2.414 -17.009 1.00 48.19 91 PHE A O 1
ATOM 779 N N . ASN A 1 92 ? -7.403 -3.314 -18.930 1.00 47.34 92 ASN A N 1
ATOM 780 C CA . ASN A 1 92 ? -6.808 -2.339 -19.815 1.00 47.34 92 ASN A CA 1
ATOM 781 C C . ASN A 1 92 ? -7.238 -0.943 -19.339 1.00 47.34 92 ASN A C 1
ATOM 783 O O . ASN A 1 92 ? -8.427 -0.671 -19.159 1.00 47.34 92 ASN A O 1
ATOM 787 N N . ALA A 1 93 ? -6.251 -0.096 -19.032 1.00 51.34 93 ALA A N 1
ATOM 788 C CA . ALA A 1 93 ? -6.455 1.177 -18.335 1.00 51.34 93 ALA A CA 1
ATOM 789 C C . ALA A 1 93 ? -7.385 2.136 -19.099 1.00 51.34 93 ALA A C 1
ATOM 791 O O . ALA A 1 93 ? -7.892 3.078 -18.503 1.00 51.34 93 ALA A O 1
ATOM 792 N N . GLU A 1 94 ? -7.607 1.883 -20.390 1.00 51.94 94 GLU A N 1
ATOM 793 C CA . GLU A 1 94 ? -8.459 2.677 -21.275 1.00 51.94 94 GLU A CA 1
ATOM 794 C C . GLU A 1 94 ? -9.960 2.576 -20.974 1.00 51.94 94 GLU A C 1
ATOM 796 O O . GLU A 1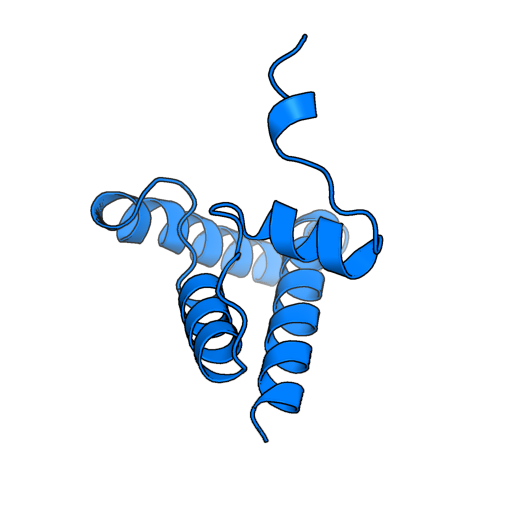 94 ? -10.686 3.526 -21.245 1.00 51.94 94 GLU A O 1
ATOM 801 N N . LEU A 1 95 ? -10.461 1.482 -20.384 1.00 46.56 95 LEU A N 1
ATOM 802 C CA . LEU A 1 95 ? -11.915 1.323 -20.195 1.00 46.56 95 LEU A CA 1
ATOM 803 C C . LEU A 1 95 ? -12.498 2.139 -19.030 1.00 46.56 95 LEU A C 1
ATOM 805 O O . LEU A 1 95 ? -13.716 2.186 -18.877 1.00 46.56 95 LEU A O 1
ATOM 809 N N . VAL A 1 96 ? -11.657 2.789 -18.219 1.00 49.75 96 VAL A N 1
ATOM 810 C CA . VAL A 1 96 ? -12.121 3.685 -17.143 1.00 49.75 96 VAL A CA 1
ATOM 811 C C . VAL A 1 96 ? -12.333 5.121 -17.649 1.00 49.75 96 VAL A C 1
ATOM 813 O O . VAL A 1 96 ? -13.022 5.885 -16.986 1.00 49.75 96 VAL A O 1
ATOM 816 N N . ASP A 1 97 ? -11.837 5.473 -18.841 1.00 47.44 97 ASP A N 1
ATOM 817 C CA . ASP A 1 97 ? -11.913 6.840 -19.393 1.00 47.44 97 ASP A CA 1
ATOM 818 C C . ASP A 1 97 ? -13.080 7.040 -20.389 1.00 47.44 97 ASP A C 1
ATOM 820 O O . ASP A 1 97 ? -13.096 7.993 -21.162 1.00 47.44 97 ASP A O 1
ATOM 824 N N . THR A 1 98 ? -14.065 6.127 -20.424 1.00 47.62 98 THR A N 1
ATOM 825 C CA . THR A 1 98 ? -15.220 6.191 -21.357 1.00 47.62 98 THR A CA 1
ATOM 826 C C . THR A 1 98 ? -16.588 6.260 -20.661 1.00 47.62 98 THR A C 1
ATOM 828 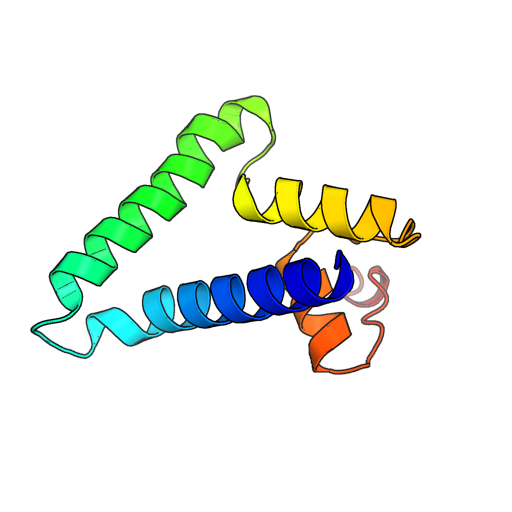O O . THR A 1 98 ? -17.599 5.868 -21.242 1.00 47.62 98 THR A O 1
ATOM 831 N N . VAL A 1 99 ? -16.675 6.781 -19.433 1.00 44.72 99 VAL A N 1
ATOM 832 C CA . VAL A 1 99 ? -17.984 7.130 -18.838 1.00 44.72 99 VAL A CA 1
ATOM 833 C C . VAL A 1 99 ? -17.949 8.431 -18.064 1.00 44.72 99 VAL A C 1
ATOM 835 O O . VAL A 1 99 ? -17.043 8.585 -17.220 1.00 44.72 99 VAL A O 1
#

Sequence (99 aa):
MLKILDYFFLVFHFILILFNLFGWIWKSTRRLNLVTLSLTGGSWFILGIFYGFGYCPFTDWHFKVLQKLGHHNLPNSYIKYITDRLTGLDFNAELVDTV